Protein AF-A0A433X6A4-F1 (afdb_monomer_lite)

Structure (mmCIF, N/CA/C/O backbone):
data_AF-A0A433X6A4-F1
#
_entry.id   AF-A0A433X6A4-F1
#
loop_
_atom_site.group_PDB
_atom_site.id
_atom_site.type_symbol
_atom_site.label_atom_id
_atom_site.label_alt_id
_atom_site.label_comp_id
_atom_site.label_asym_id
_atom_site.label_entity_id
_atom_site.label_seq_id
_atom_site.pdbx_PDB_ins_code
_atom_site.Cartn_x
_atom_site.Cartn_y
_atom_site.Cartn_z
_atom_site.occupancy
_atom_site.B_iso_or_equiv
_atom_site.auth_seq_id
_atom_site.auth_comp_id
_atom_site.auth_asym_id
_atom_site.auth_atom_id
_atom_site.pdbx_PDB_model_num
ATOM 1 N N . MET A 1 1 ? -74.220 -28.497 -38.988 1.00 38.62 1 MET A N 1
ATOM 2 C CA . MET A 1 1 ? -73.521 -28.746 -40.272 1.00 38.62 1 MET A CA 1
ATOM 3 C C . MET A 1 1 ? -72.291 -27.854 -40.354 1.00 38.62 1 MET A C 1
ATOM 5 O O . MET A 1 1 ? -72.279 -26.784 -39.769 1.00 38.62 1 MET A O 1
ATOM 9 N N . ARG A 1 2 ? -71.243 -28.385 -40.983 1.00 48.09 2 ARG A N 1
ATOM 10 C CA . ARG A 1 2 ? -69.837 -27.958 -40.969 1.00 48.09 2 ARG A CA 1
ATOM 11 C C . ARG A 1 2 ? -69.624 -26.563 -41.573 1.00 48.09 2 ARG A C 1
ATOM 13 O O . ARG A 1 2 ? -70.217 -26.280 -42.603 1.00 48.09 2 ARG A O 1
ATOM 20 N N . ALA A 1 3 ? -68.686 -25.788 -41.026 1.00 44.28 3 ALA A N 1
ATOM 21 C CA . ALA A 1 3 ? -67.434 -25.444 -41.716 1.00 44.28 3 ALA A CA 1
ATOM 22 C C . ALA A 1 3 ? -66.642 -24.389 -40.928 1.00 44.28 3 ALA A C 1
ATOM 24 O O . ALA A 1 3 ? -67.134 -23.312 -40.608 1.00 44.28 3 ALA A O 1
ATOM 25 N N . ALA A 1 4 ? -65.388 -24.733 -40.644 1.00 56.47 4 ALA A N 1
ATOM 26 C CA . ALA A 1 4 ? -64.372 -23.873 -40.068 1.00 56.47 4 ALA A CA 1
ATOM 27 C C . ALA A 1 4 ? -64.152 -22.600 -40.898 1.00 56.47 4 ALA A C 1
ATOM 29 O O . ALA A 1 4 ? -64.095 -22.661 -42.129 1.00 56.47 4 ALA A O 1
ATOM 30 N N . LYS A 1 5 ? -63.905 -21.467 -40.229 1.00 48.81 5 LYS A N 1
ATOM 31 C CA . LYS A 1 5 ? -63.265 -20.316 -40.866 1.00 48.81 5 LYS A CA 1
ATOM 32 C C . LYS A 1 5 ? -61.977 -19.966 -40.124 1.00 48.81 5 LYS A C 1
ATOM 34 O O . LYS A 1 5 ? -61.965 -19.546 -38.974 1.00 48.81 5 LYS A O 1
ATOM 39 N N . ARG A 1 6 ? -60.906 -20.300 -40.836 1.00 53.16 6 ARG A N 1
ATOM 40 C CA . ARG A 1 6 ? -59.472 -20.193 -40.570 1.00 53.16 6 ARG A CA 1
ATOM 41 C C . ARG A 1 6 ? -59.075 -18.879 -39.885 1.00 53.16 6 ARG A C 1
ATOM 43 O O . ARG A 1 6 ? -59.286 -17.806 -40.439 1.00 53.16 6 ARG A O 1
ATOM 50 N N . TRP A 1 7 ? -58.443 -19.003 -38.722 1.00 54.59 7 TRP A N 1
ATOM 51 C CA . TRP A 1 7 ? -57.709 -17.939 -38.044 1.00 54.59 7 TRP A CA 1
ATOM 52 C C . TRP A 1 7 ? -56.327 -17.796 -38.680 1.00 54.59 7 TRP A C 1
ATOM 54 O O . TRP A 1 7 ? -55.434 -18.552 -38.324 1.00 54.59 7 TRP A O 1
ATOM 64 N N . VAL A 1 8 ? -56.150 -16.869 -39.621 1.00 55.28 8 VAL A N 1
ATOM 65 C CA . VAL A 1 8 ? -54.828 -16.343 -40.001 1.00 55.28 8 VAL A CA 1
ATOM 66 C C . VAL A 1 8 ? -55.040 -14.940 -40.568 1.00 55.28 8 VAL A C 1
ATOM 68 O O . VAL A 1 8 ? -55.451 -14.800 -41.716 1.00 55.28 8 VAL A O 1
ATOM 71 N N . ILE A 1 9 ? -54.761 -13.899 -39.784 1.00 56.94 9 ILE A N 1
ATOM 72 C CA . ILE A 1 9 ? -54.304 -12.627 -40.351 1.00 56.94 9 ILE A CA 1
ATOM 73 C C . ILE A 1 9 ? -53.018 -12.279 -39.614 1.00 56.94 9 ILE A C 1
ATOM 75 O O . ILE A 1 9 ? -52.985 -12.049 -38.409 1.00 56.94 9 ILE A O 1
ATOM 79 N N . THR A 1 10 ? -51.957 -12.391 -40.389 1.00 55.09 10 THR A N 1
ATOM 80 C CA . THR A 1 10 ? -50.544 -12.328 -40.067 1.00 55.09 10 THR A CA 1
ATOM 81 C C . THR A 1 10 ? -50.168 -11.024 -39.354 1.00 55.09 10 THR A C 1
ATOM 83 O O . THR A 1 10 ? -50.329 -9.939 -39.908 1.00 55.09 10 THR A O 1
ATOM 86 N N . LEU A 1 11 ? -49.629 -11.152 -38.134 1.00 57.44 11 LEU A N 1
ATOM 87 C CA . LEU A 1 11 ? -48.702 -10.195 -37.514 1.00 57.44 11 LEU A CA 1
ATOM 88 C C . LEU A 1 11 ? -47.579 -9.896 -38.513 1.00 57.44 11 LEU A C 1
ATOM 90 O O . LEU A 1 11 ? -46.950 -10.858 -38.917 1.00 57.44 11 LEU A O 1
ATOM 94 N N . PHE A 1 12 ? -47.294 -8.639 -38.866 1.00 55.88 12 PHE A N 1
ATOM 95 C CA . PHE A 1 12 ? -45.941 -8.153 -39.218 1.00 55.88 12 PHE A CA 1
ATOM 96 C C . PHE A 1 12 ? -45.990 -6.649 -39.553 1.00 55.88 12 PHE A C 1
ATOM 98 O O . PHE A 1 12 ? -45.731 -6.219 -40.673 1.00 55.88 12 PHE A O 1
ATOM 105 N N . THR A 1 13 ? -46.332 -5.807 -38.577 1.00 55.12 13 THR A N 1
ATOM 106 C CA . THR A 1 13 ? -45.932 -4.392 -38.630 1.00 55.12 13 THR A CA 1
ATOM 107 C C . THR A 1 13 ? -44.535 -4.295 -38.037 1.00 55.12 13 THR A C 1
ATOM 109 O O . THR A 1 13 ? -44.344 -4.502 -36.839 1.00 55.12 13 THR A O 1
ATOM 112 N N . ALA A 1 14 ? -43.564 -4.067 -38.917 1.00 53.16 14 ALA A N 1
ATOM 113 C CA . ALA A 1 14 ? -42.143 -3.982 -38.630 1.00 53.16 14 ALA A CA 1
ATOM 114 C C . ALA A 1 14 ? -41.839 -2.944 -37.537 1.00 53.16 14 ALA A C 1
ATOM 116 O O . ALA A 1 14 ? -41.770 -1.746 -37.799 1.00 53.16 14 ALA A O 1
ATOM 117 N N . LEU A 1 15 ? -41.599 -3.419 -36.315 1.00 55.47 15 LEU A N 1
ATOM 118 C CA . LEU A 1 15 ? -40.878 -2.664 -35.299 1.00 55.47 15 LEU A CA 1
ATOM 119 C C . LEU A 1 15 ? -39.381 -2.906 -35.518 1.00 55.47 15 LEU A C 1
ATOM 121 O O . LEU A 1 15 ? -38.737 -3.654 -34.792 1.00 55.47 15 LEU A O 1
ATOM 125 N N . ALA A 1 16 ? -38.842 -2.309 -36.576 1.00 57.88 16 ALA A N 1
ATOM 126 C CA . ALA A 1 16 ? -37.406 -2.212 -36.796 1.00 57.88 16 ALA A CA 1
ATOM 127 C C . ALA A 1 16 ? -36.932 -0.834 -36.318 1.00 57.88 16 ALA A C 1
ATOM 129 O O . ALA A 1 16 ? -36.454 -0.021 -37.101 1.00 57.88 16 ALA A O 1
ATOM 130 N N . ILE A 1 17 ? -37.106 -0.547 -35.025 1.00 61.28 17 ILE A N 1
ATOM 131 C CA . ILE A 1 17 ? -36.313 0.500 -34.380 1.00 61.28 17 ILE A CA 1
ATOM 132 C C . ILE A 1 17 ? -35.079 -0.207 -33.846 1.00 61.28 17 ILE A C 1
ATOM 134 O O . ILE A 1 17 ? -35.073 -0.784 -32.764 1.00 61.28 17 ILE A O 1
ATOM 138 N N . SER A 1 18 ? -34.099 -0.250 -34.743 1.00 55.94 18 SER A N 1
ATOM 139 C CA . SER A 1 18 ? -32.667 -0.226 -34.502 1.00 55.94 18 SER A CA 1
ATOM 140 C C . SER A 1 18 ? -32.243 -0.636 -33.096 1.00 55.94 18 SER A C 1
ATOM 142 O O . SER A 1 18 ? -32.245 0.170 -32.166 1.00 55.94 18 SER A O 1
ATOM 144 N N . MET A 1 19 ? -31.772 -1.879 -32.992 1.00 60.34 19 MET A N 1
ATOM 145 C CA . MET A 1 19 ? -30.722 -2.239 -32.049 1.00 60.34 19 MET A CA 1
ATOM 146 C C . MET A 1 19 ? -29.518 -1.323 -32.311 1.00 60.34 19 MET A C 1
ATOM 148 O O . MET A 1 19 ? -28.618 -1.654 -33.078 1.00 60.34 19 MET A O 1
ATOM 152 N N . LEU A 1 20 ? -29.528 -0.133 -31.714 1.00 59.59 20 LEU A N 1
ATOM 153 C CA . LEU A 1 20 ? -28.309 0.608 -31.447 1.00 59.59 20 LEU A CA 1
ATOM 154 C C . LEU A 1 20 ? -27.556 -0.245 -30.433 1.00 59.59 20 LEU A C 1
ATOM 156 O O . LEU A 1 20 ? -27.904 -0.272 -29.253 1.00 59.59 20 LEU A O 1
ATOM 160 N N . GLY A 1 21 ? -26.591 -1.019 -30.927 1.00 59.69 21 GLY A N 1
ATOM 161 C CA . GLY A 1 21 ? -25.620 -1.679 -30.076 1.00 59.69 21 GLY A CA 1
ATOM 162 C C . GLY A 1 21 ? -24.978 -0.611 -29.206 1.00 59.69 21 GLY A C 1
ATOM 163 O O . GLY A 1 21 ? -24.283 0.269 -29.705 1.00 59.69 21 GLY A O 1
ATOM 164 N N . THR A 1 22 ? -25.258 -0.646 -27.909 1.00 58.72 22 THR A N 1
ATOM 165 C CA . THR A 1 22 ? -24.439 0.063 -26.938 1.00 58.72 22 THR A CA 1
ATOM 166 C C . THR A 1 22 ? -23.089 -0.633 -26.947 1.00 58.72 22 THR A C 1
ATOM 168 O O . THR A 1 22 ? -22.937 -1.692 -26.337 1.00 58.72 22 THR A O 1
ATOM 171 N N . GLU A 1 23 ? -22.129 -0.083 -27.685 1.00 59.00 23 GLU A N 1
ATOM 172 C CA . GLU A 1 23 ? -20.728 -0.437 -27.505 1.00 59.00 23 GLU A CA 1
ATOM 173 C C . GLU A 1 23 ? -20.403 -0.153 -26.038 1.00 59.00 23 GLU A C 1
ATOM 175 O O . GLU A 1 23 ? -20.466 0.991 -25.580 1.00 59.00 23 GLU A O 1
ATOM 180 N N . SER A 1 24 ? -20.152 -1.204 -25.255 1.00 61.44 24 SER A N 1
ATOM 181 C CA . SER A 1 24 ? -19.667 -1.022 -23.897 1.00 61.44 24 SER A CA 1
ATOM 182 C C . SER A 1 24 ? -18.290 -0.377 -24.013 1.00 61.44 24 SER A C 1
ATOM 184 O O . SER A 1 24 ? -17.314 -1.056 -24.334 1.00 61.44 24 SER A O 1
ATOM 186 N N . LEU A 1 25 ? -18.211 0.933 -23.784 1.00 59.50 25 LEU A N 1
ATOM 187 C CA . LEU A 1 25 ? -16.954 1.626 -23.542 1.00 59.50 25 LEU A CA 1
ATOM 188 C C . LEU A 1 25 ? -16.380 1.055 -22.244 1.00 59.50 25 LEU A C 1
ATOM 190 O O . LEU A 1 25 ? -16.625 1.576 -21.157 1.00 59.50 25 LEU A O 1
ATOM 194 N N . ALA A 1 26 ? -15.670 -0.067 -22.345 1.00 62.97 26 ALA A N 1
ATOM 195 C CA . ALA A 1 26 ? -14.833 -0.566 -21.273 1.00 62.97 26 ALA A CA 1
ATOM 196 C C . ALA A 1 26 ? -13.725 0.474 -21.083 1.00 62.97 26 ALA A C 1
ATOM 198 O O . ALA A 1 26 ? -12.703 0.443 -21.766 1.00 62.97 26 ALA A O 1
ATOM 199 N N . MET A 1 27 ? -13.972 1.464 -20.222 1.00 71.25 27 MET A N 1
ATOM 200 C CA . MET A 1 27 ? -12.931 2.377 -19.769 1.00 71.25 27 MET A CA 1
ATOM 201 C C . MET A 1 27 ? -11.845 1.505 -19.150 1.00 71.25 27 MET A C 1
ATOM 203 O O . MET A 1 27 ? -12.099 0.823 -18.158 1.00 71.25 27 MET A O 1
ATOM 207 N N . ALA A 1 28 ? -10.671 1.471 -19.781 1.00 74.94 28 ALA A N 1
ATOM 208 C CA . ALA A 1 28 ? -9.530 0.751 -19.243 1.00 74.94 28 ALA A CA 1
ATOM 209 C C . ALA A 1 28 ? -9.293 1.222 -17.801 1.00 74.94 28 ALA A C 1
ATOM 211 O O . ALA A 1 28 ? -9.266 2.430 -17.543 1.00 74.94 28 ALA A O 1
ATOM 212 N N . GLU A 1 29 ? -9.173 0.279 -16.860 1.00 80.00 29 GLU A N 1
ATOM 213 C CA . GLU A 1 29 ? -8.838 0.634 -15.483 1.00 80.00 29 GLU A CA 1
ATOM 214 C C . GLU A 1 29 ? -7.499 1.386 -15.472 1.00 80.00 29 GLU A C 1
ATOM 216 O O . GLU A 1 29 ? -6.586 1.044 -16.232 1.00 80.00 29 GLU A O 1
ATOM 221 N N . PRO A 1 30 ? -7.350 2.418 -14.627 1.00 85.69 30 PRO A N 1
ATOM 222 C CA . PRO A 1 30 ? -6.085 3.120 -14.540 1.00 85.69 30 PRO A CA 1
ATOM 223 C C . PRO A 1 30 ? -4.998 2.175 -14.012 1.00 85.69 30 PRO A C 1
ATOM 225 O O . PRO A 1 30 ? -5.250 1.351 -13.136 1.00 85.69 30 PRO A O 1
ATOM 228 N N . SER A 1 31 ? -3.764 2.332 -14.493 1.00 84.69 31 SER A N 1
ATOM 229 C CA . SER A 1 31 ? -2.648 1.421 -14.184 1.00 84.69 31 SER A CA 1
ATOM 230 C C . SER A 1 31 ? -2.266 1.347 -12.698 1.00 84.69 31 SER A C 1
ATOM 232 O O . SER A 1 31 ? -1.590 0.411 -12.284 1.00 84.69 31 SER A O 1
ATOM 234 N N . TYR A 1 32 ? -2.701 2.304 -11.873 1.00 88.38 32 TYR A N 1
ATOM 235 C CA . TYR A 1 32 ? -2.518 2.255 -10.419 1.00 88.38 32 TYR A CA 1
ATOM 236 C C . TYR A 1 32 ? -3.545 1.357 -9.705 1.00 88.38 32 TYR A C 1
ATOM 238 O O . TYR A 1 32 ? -3.339 1.011 -8.540 1.00 88.38 32 TYR A O 1
ATOM 246 N N . ALA A 1 33 ? -4.675 1.020 -10.344 1.00 90.12 33 ALA A N 1
ATOM 247 C CA . ALA A 1 33 ? -5.816 0.371 -9.689 1.00 90.12 33 ALA A CA 1
ATOM 248 C C . ALA A 1 33 ? -5.459 -1.009 -9.124 1.00 90.12 33 ALA A C 1
ATOM 250 O O . ALA A 1 33 ? -5.903 -1.367 -8.031 1.00 90.12 33 ALA A O 1
ATOM 251 N N . GLU A 1 34 ? -4.611 -1.756 -9.830 1.00 94.25 34 GLU A N 1
ATOM 252 C CA . GLU A 1 34 ? -4.087 -3.038 -9.363 1.00 94.25 34 GLU A CA 1
ATOM 253 C C . GLU A 1 34 ? -3.327 -2.892 -8.039 1.00 94.25 34 GLU A C 1
ATOM 255 O O . GLU A 1 34 ? -3.637 -3.569 -7.057 1.00 94.25 34 GLU A O 1
ATOM 260 N N . TRP A 1 35 ? -2.416 -1.924 -7.969 1.00 97.62 35 TRP A N 1
ATOM 261 C CA . TRP A 1 35 ? -1.620 -1.647 -6.774 1.00 97.62 35 TRP A CA 1
ATOM 262 C C . TRP A 1 35 ? -2.460 -1.095 -5.623 1.00 97.62 35 TRP A C 1
ATOM 264 O O . TRP A 1 35 ? -2.175 -1.378 -4.460 1.00 97.62 35 TRP A O 1
ATOM 274 N N . GLY A 1 36 ? -3.547 -0.383 -5.932 1.00 97.00 36 GLY A N 1
ATOM 275 C CA . GLY A 1 36 ? -4.535 0.035 -4.938 1.00 97.00 36 GLY A CA 1
ATOM 276 C C . GLY A 1 36 ? -5.221 -1.159 -4.271 1.00 97.00 36 GLY A C 1
ATOM 277 O O . GLY A 1 36 ? -5.359 -1.186 -3.046 1.00 97.00 36 GLY A O 1
ATOM 278 N N . ARG A 1 37 ? -5.587 -2.189 -5.048 1.00 97.25 37 ARG A N 1
ATOM 279 C CA . ARG A 1 37 ? -6.140 -3.444 -4.506 1.00 97.25 37 ARG A CA 1
ATOM 280 C C . ARG A 1 37 ? -5.127 -4.161 -3.614 1.00 97.25 37 ARG A C 1
ATOM 282 O O . ARG A 1 37 ? -5.493 -4.581 -2.516 1.00 97.25 37 ARG A O 1
ATOM 289 N N . VAL A 1 38 ? -3.865 -4.248 -4.043 1.00 97.88 38 VAL A N 1
ATOM 290 C CA . VAL A 1 38 ? -2.771 -4.821 -3.236 1.00 97.88 38 V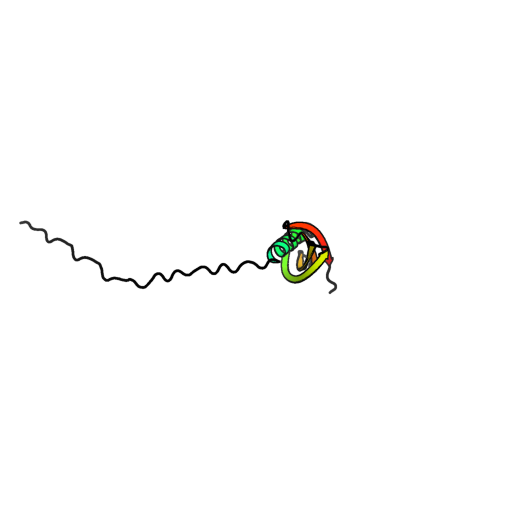AL A CA 1
ATOM 291 C C . VAL A 1 38 ? -2.618 -4.066 -1.914 1.00 97.88 38 VAL A C 1
ATOM 293 O O . VAL A 1 38 ? -2.633 -4.688 -0.853 1.00 97.88 38 VAL A O 1
ATOM 296 N N . ALA A 1 39 ? -2.560 -2.732 -1.955 1.00 98.31 39 ALA A N 1
ATOM 297 C CA . ALA A 1 39 ? -2.420 -1.898 -0.7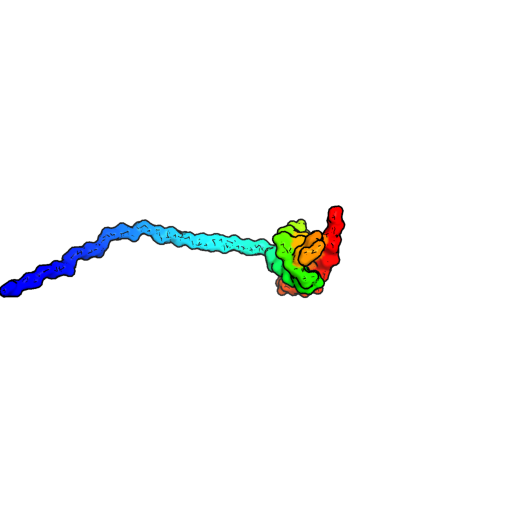64 1.00 98.31 39 ALA A CA 1
ATOM 298 C C . ALA A 1 39 ? -3.554 -2.126 0.248 1.00 98.31 39 ALA A C 1
ATOM 300 O O . ALA A 1 39 ? -3.290 -2.276 1.441 1.00 98.31 39 ALA A O 1
ATOM 301 N N . VAL A 1 40 ? -4.808 -2.189 -0.215 1.00 98.19 40 VAL A N 1
ATOM 302 C CA . VAL A 1 40 ? -5.972 -2.446 0.648 1.00 98.19 40 VAL A CA 1
ATOM 303 C C . VAL A 1 40 ? -5.903 -3.839 1.266 1.00 98.19 40 VAL A C 1
ATOM 305 O O . VAL A 1 40 ? -6.045 -3.967 2.481 1.00 98.19 40 VAL A O 1
ATOM 308 N N . LEU A 1 41 ? -5.681 -4.882 0.460 1.00 98.31 41 LEU A N 1
ATOM 309 C CA . LEU A 1 41 ? -5.661 -6.266 0.944 1.00 98.31 41 LEU A CA 1
ATOM 310 C C . LEU A 1 41 ? -4.549 -6.493 1.970 1.00 98.31 41 LEU A C 1
ATOM 312 O O . LEU A 1 41 ? -4.787 -7.096 3.016 1.00 98.31 41 LEU A O 1
ATOM 316 N N . GLU A 1 42 ? -3.354 -5.981 1.701 1.00 98.25 42 GLU A N 1
ATOM 317 C CA . GLU A 1 42 ? -2.203 -6.151 2.584 1.00 98.25 42 GLU A CA 1
ATOM 318 C C . GLU A 1 42 ? -2.326 -5.298 3.854 1.00 98.25 42 GLU A C 1
ATOM 320 O O . GLU A 1 42 ? -1.993 -5.766 4.945 1.00 98.25 42 GLU A O 1
ATOM 325 N N . ALA A 1 43 ? -2.931 -4.107 3.775 1.00 98.06 43 ALA A N 1
ATOM 326 C CA . ALA A 1 43 ? -3.271 -3.330 4.965 1.00 98.06 43 ALA A CA 1
ATOM 327 C C . ALA A 1 43 ? -4.328 -4.026 5.836 1.00 98.06 43 ALA A C 1
ATOM 329 O O . ALA A 1 43 ? -4.139 -4.097 7.053 1.00 98.06 43 ALA A O 1
ATOM 330 N N . LYS A 1 44 ? -5.393 -4.594 5.246 1.00 98.06 44 LYS A N 1
ATOM 331 C CA . L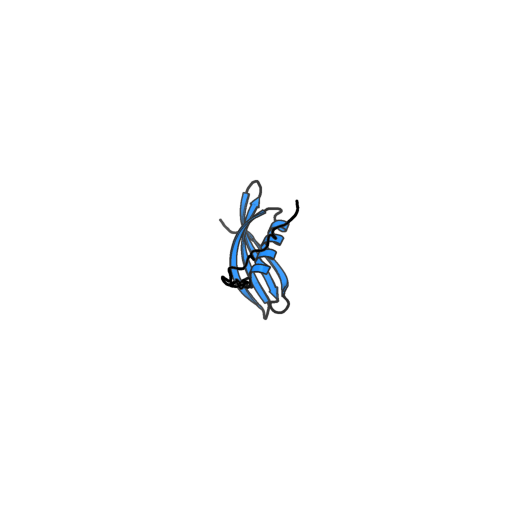YS A 1 44 ? -6.392 -5.371 6.003 1.00 98.06 44 LYS A CA 1
ATOM 332 C C . LYS A 1 44 ? -5.734 -6.509 6.779 1.00 98.06 44 LYS A C 1
ATOM 334 O O . LYS A 1 44 ? -5.982 -6.651 7.972 1.00 98.06 44 LYS A O 1
ATOM 339 N N . LYS A 1 45 ? -4.841 -7.264 6.126 1.00 98.06 45 LYS A N 1
ATOM 340 C CA . LYS A 1 45 ? -4.075 -8.353 6.756 1.00 98.06 45 LYS A CA 1
ATOM 341 C C . LYS A 1 45 ? -3.150 -7.845 7.862 1.00 98.06 45 LYS A C 1
ATOM 343 O O . LYS A 1 45 ? -3.157 -8.390 8.959 1.00 98.06 45 LYS A O 1
ATOM 348 N N . LYS A 1 46 ? -2.359 -6.801 7.595 1.00 97.75 46 LYS A N 1
ATOM 349 C CA . LYS A 1 46 ? -1.369 -6.268 8.546 1.00 97.75 46 LYS A CA 1
ATOM 350 C C . LYS A 1 46 ? -2.016 -5.735 9.819 1.00 97.75 46 LYS A C 1
ATOM 352 O O . LYS A 1 46 ? -1.466 -5.909 10.905 1.00 97.75 46 LYS A O 1
ATOM 357 N N . TYR A 1 47 ? -3.131 -5.026 9.677 1.00 96.75 47 TYR A N 1
ATOM 358 C CA . TYR A 1 47 ? -3.781 -4.360 10.799 1.00 96.75 47 TYR A CA 1
ATOM 359 C C . TYR A 1 47 ? -4.904 -5.180 11.426 1.00 96.75 47 TYR A C 1
ATOM 361 O O . TYR A 1 47 ? -5.340 -4.787 12.507 1.00 96.75 47 TYR A O 1
ATOM 369 N N . ASP A 1 48 ? -5.330 -6.281 10.804 1.00 97.25 48 ASP A N 1
ATOM 370 C CA . ASP A 1 48 ? -6.517 -7.051 11.196 1.00 97.25 48 ASP A CA 1
ATOM 371 C C . ASP A 1 48 ? -7.729 -6.123 11.378 1.00 97.25 48 ASP A C 1
ATOM 373 O O . ASP A 1 48 ? -8.274 -5.931 12.467 1.00 97.25 48 ASP A O 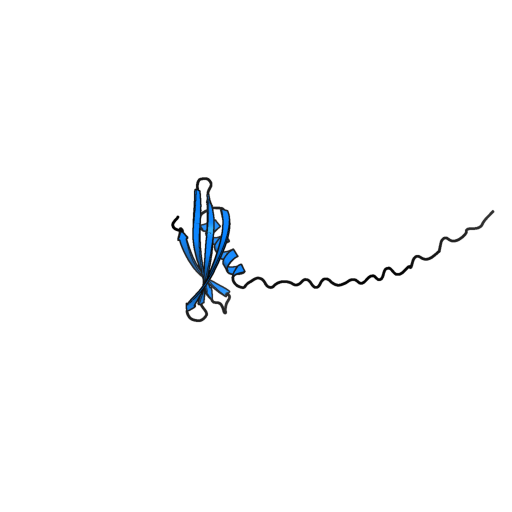1
ATOM 377 N N . ALA A 1 49 ? -8.024 -5.379 10.313 1.00 97.19 49 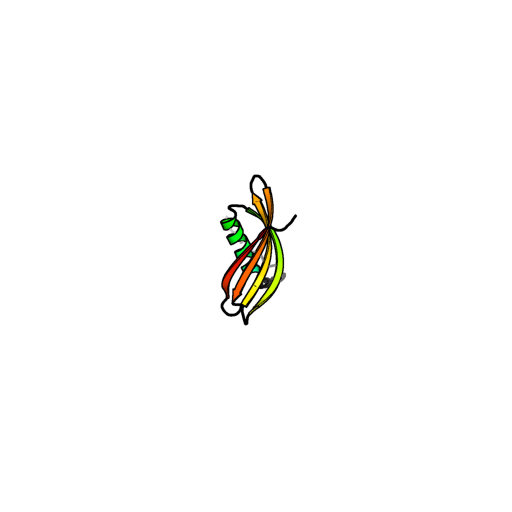ALA A N 1
ATOM 378 C CA . ALA A 1 49 ? -8.952 -4.257 10.328 1.00 97.19 49 ALA A CA 1
ATOM 379 C C . ALA A 1 49 ? -9.560 -4.031 8.943 1.00 97.19 49 ALA A C 1
ATOM 381 O O . ALA A 1 49 ? -8.967 -4.397 7.927 1.00 97.19 49 ALA A O 1
ATOM 382 N N . ASP A 1 50 ? -10.714 -3.372 8.896 1.00 97.75 50 ASP A N 1
ATOM 383 C CA . ASP A 1 50 ? -11.292 -2.928 7.632 1.00 97.75 50 ASP A CA 1
ATOM 384 C C . ASP A 1 50 ? -10.668 -1.616 7.152 1.00 97.75 50 ASP A C 1
ATOM 386 O O . ASP A 1 50 ? -10.131 -0.829 7.933 1.00 97.75 50 ASP A O 1
ATOM 390 N N . ILE A 1 51 ? -10.766 -1.384 5.841 1.00 98.06 51 ILE A N 1
ATOM 391 C CA . ILE A 1 51 ? -10.402 -0.117 5.205 1.00 98.06 51 ILE A CA 1
ATOM 392 C C . ILE A 1 51 ? -11.701 0.570 4.793 1.00 98.06 51 ILE A C 1
ATOM 394 O O . ILE A 1 51 ? -12.475 -0.012 4.032 1.00 98.06 51 ILE A O 1
ATOM 398 N N . THR A 1 52 ? -11.958 1.763 5.322 1.00 97.12 52 THR A N 1
ATOM 399 C CA . THR A 1 52 ? -13.200 2.518 5.074 1.00 97.12 52 THR A CA 1
ATOM 400 C C . THR A 1 52 ? -13.088 3.495 3.923 1.00 97.12 52 THR A C 1
ATOM 402 O O . THR A 1 52 ? -14.087 3.771 3.266 1.00 97.12 52 THR A O 1
ATOM 405 N N . ASP A 1 53 ? -11.886 4.006 3.679 1.00 96.44 53 ASP A N 1
ATOM 406 C CA . ASP A 1 53 ? -11.618 4.950 2.606 1.00 96.44 53 ASP A CA 1
ATOM 407 C C . ASP A 1 53 ? -10.191 4.765 2.081 1.00 96.44 53 ASP A C 1
ATOM 409 O O . ASP A 1 53 ? -9.299 4.266 2.784 1.00 96.44 53 ASP A O 1
ATOM 413 N N . TYR A 1 54 ? -9.979 5.156 0.831 1.00 94.69 54 TYR A N 1
ATOM 414 C CA . TYR A 1 54 ? -8.686 5.098 0.174 1.00 94.69 54 TYR A CA 1
ATOM 415 C C . TYR A 1 54 ? -8.502 6.281 -0.774 1.00 94.69 54 TYR A C 1
ATOM 417 O O . TYR A 1 54 ? -9.397 6.684 -1.513 1.00 94.69 54 TYR A O 1
ATOM 425 N N . LYS A 1 55 ? -7.282 6.810 -0.803 1.00 96.88 55 LYS A N 1
ATOM 426 C CA . LYS A 1 55 ? -6.878 7.873 -1.716 1.00 96.88 55 LYS A CA 1
ATOM 427 C C . LYS A 1 55 ? -5.567 7.511 -2.385 1.00 96.88 55 LYS A C 1
ATOM 429 O O . LYS A 1 55 ? -4.576 7.246 -1.707 1.00 96.88 55 LYS A O 1
ATOM 434 N N . HIS A 1 56 ? -5.541 7.557 -3.712 1.00 97.62 56 HIS A N 1
ATOM 435 C CA . HIS A 1 56 ? -4.291 7.504 -4.465 1.00 97.62 56 HIS A CA 1
ATOM 436 C C . HIS A 1 56 ? -3.518 8.814 -4.276 1.00 97.62 56 HIS A C 1
ATOM 438 O O . HIS A 1 56 ? -4.072 9.901 -4.448 1.00 97.62 56 HIS A O 1
ATOM 444 N N . ILE A 1 57 ? -2.261 8.709 -3.849 1.00 97.75 57 ILE A N 1
ATOM 445 C CA . ILE A 1 57 ? -1.375 9.858 -3.629 1.00 97.75 57 ILE A CA 1
ATOM 446 C C . ILE A 1 57 ? -0.552 10.133 -4.883 1.00 97.75 57 ILE A C 1
ATOM 448 O O . ILE A 1 57 ? -0.398 11.291 -5.265 1.00 97.75 57 ILE A O 1
ATOM 452 N N . GLY A 1 58 ? -0.057 9.080 -5.530 1.00 97.25 58 GLY A N 1
ATOM 453 C CA . GLY A 1 58 ? 0.658 9.183 -6.793 1.00 97.25 58 GLY A CA 1
ATOM 454 C C . GLY A 1 58 ? 1.728 8.115 -6.968 1.00 97.25 58 GLY A C 1
ATOM 455 O O . GLY A 1 58 ? 1.997 7.319 -6.064 1.00 97.25 58 GLY A O 1
ATOM 456 N N . ARG A 1 59 ? 2.362 8.172 -8.140 1.00 97.75 59 ARG A N 1
ATOM 457 C CA . ARG A 1 59 ? 3.465 7.310 -8.562 1.00 97.75 59 ARG A CA 1
ATOM 458 C C . ARG A 1 59 ? 4.791 8.059 -8.479 1.00 97.75 59 ARG A C 1
ATOM 460 O O . ARG A 1 59 ? 4.858 9.231 -8.849 1.00 97.75 59 ARG A O 1
ATOM 467 N N . LYS A 1 60 ? 5.866 7.375 -8.087 1.00 96.56 60 LYS A N 1
ATOM 468 C CA . LYS A 1 60 ? 7.244 7.868 -8.251 1.00 96.56 60 LYS A CA 1
ATOM 469 C C . LYS A 1 60 ? 8.187 6.764 -8.747 1.00 96.56 60 LYS A C 1
ATOM 471 O O . LYS A 1 60 ? 8.008 5.612 -8.351 1.00 96.56 60 LYS A O 1
ATOM 476 N N . PRO A 1 61 ? 9.195 7.085 -9.573 1.00 97.19 61 PRO A N 1
ATOM 477 C CA . PRO A 1 61 ? 10.244 6.133 -9.919 1.00 97.19 61 PRO A CA 1
ATOM 478 C C . PRO A 1 61 ? 11.152 5.883 -8.707 1.00 97.19 61 PRO A C 1
ATOM 480 O O . PRO A 1 61 ? 11.478 6.810 -7.960 1.00 97.19 61 PRO A O 1
ATOM 483 N N . VAL A 1 62 ? 11.565 4.633 -8.511 1.00 96.88 62 VAL A N 1
ATOM 484 C CA . VAL A 1 62 ? 12.553 4.235 -7.493 1.00 96.88 62 VAL A CA 1
ATOM 485 C C . VAL A 1 62 ? 13.885 3.894 -8.159 1.00 96.88 62 VAL A C 1
ATOM 487 O O . VAL A 1 62 ? 14.929 4.339 -7.681 1.00 96.88 62 VAL A O 1
ATOM 490 N N . LYS A 1 63 ? 13.845 3.131 -9.259 1.00 94.88 63 LYS A N 1
ATOM 491 C CA . LYS A 1 63 ? 14.966 2.764 -10.148 1.00 94.88 63 LYS A CA 1
ATOM 492 C C . LYS A 1 63 ? 14.418 2.482 -11.555 1.00 94.88 63 LYS A C 1
ATOM 494 O O . LYS A 1 63 ? 13.208 2.552 -11.753 1.00 94.88 63 LYS A O 1
ATOM 499 N N . ASP A 1 64 ? 15.290 2.137 -12.501 1.00 93.81 64 ASP A N 1
ATOM 500 C CA . ASP A 1 64 ? 14.883 1.673 -13.834 1.00 93.81 64 ASP A CA 1
ATOM 501 C C . ASP A 1 64 ? 13.823 0.574 -13.740 1.00 93.81 64 ASP A C 1
ATOM 503 O O . ASP A 1 64 ? 14.016 -0.416 -13.031 1.00 93.81 64 ASP A O 1
ATOM 507 N N . HIS A 1 65 ? 12.700 0.799 -14.428 1.00 95.50 65 HIS A N 1
ATOM 508 C CA . HIS A 1 65 ? 11.526 -0.076 -14.477 1.00 95.50 65 HIS A CA 1
ATOM 509 C C . HIS A 1 65 ? 10.898 -0.410 -13.112 1.00 95.50 65 HIS A C 1
ATOM 511 O O . HIS A 1 65 ? 9.996 -1.239 -13.039 1.00 95.50 65 HIS A O 1
ATOM 517 N N . ILE A 1 66 ? 11.319 0.243 -12.021 1.00 97.81 66 ILE A N 1
ATOM 518 C CA . ILE A 1 66 ? 10.774 0.045 -10.675 1.00 97.81 66 ILE A CA 1
ATOM 519 C C . ILE A 1 66 ? 10.099 1.325 -10.207 1.00 97.81 66 ILE A C 1
ATOM 521 O O . ILE A 1 66 ? 10.744 2.361 -10.003 1.00 97.81 66 ILE A O 1
ATOM 525 N N . TYR A 1 67 ? 8.804 1.223 -9.943 1.00 98.12 67 TYR A N 1
ATOM 526 C CA . TYR A 1 67 ? 7.973 2.331 -9.494 1.00 98.12 67 TYR A CA 1
ATOM 527 C C . TYR A 1 67 ? 7.373 2.041 -8.126 1.00 98.12 67 TYR A C 1
ATOM 529 O O . TYR A 1 67 ? 7.201 0.894 -7.726 1.00 98.12 67 TYR A O 1
ATOM 537 N N . GLU A 1 68 ? 7.056 3.108 -7.401 1.00 98.44 68 GLU A N 1
ATOM 538 C CA . GLU A 1 68 ? 6.285 3.056 -6.167 1.00 98.44 68 GLU A CA 1
ATOM 539 C C . GLU A 1 68 ? 4.957 3.785 -6.371 1.00 98.44 68 GLU A C 1
ATOM 541 O O . GLU A 1 68 ? 4.953 4.977 -6.692 1.00 98.44 68 GLU A O 1
ATOM 546 N N . GLU A 1 69 ? 3.847 3.083 -6.153 1.00 98.44 69 GLU A N 1
ATOM 547 C CA . GLU A 1 69 ? 2.521 3.684 -5.998 1.00 98.44 69 GLU A CA 1
ATOM 548 C C . GLU A 1 69 ? 2.229 3.902 -4.518 1.00 98.44 69 GLU A C 1
ATOM 550 O O . GLU A 1 69 ? 2.339 2.981 -3.704 1.00 98.44 69 GLU A O 1
ATOM 555 N N . GLN A 1 70 ? 1.846 5.124 -4.157 1.00 98.44 70 GLN A N 1
ATOM 556 C CA . GLN A 1 70 ? 1.501 5.467 -2.785 1.00 98.44 70 GLN A CA 1
ATOM 557 C C . GLN A 1 70 ? 0.003 5.731 -2.633 1.00 98.44 70 GLN A C 1
ATOM 559 O O . GLN A 1 70 ? -0.617 6.451 -3.419 1.00 98.44 70 GLN A O 1
ATOM 564 N N . PHE A 1 71 ? -0.563 5.196 -1.556 1.00 98.31 71 PHE A N 1
ATOM 565 C CA . PHE A 1 71 ? -1.963 5.335 -1.175 1.00 98.31 71 PHE A CA 1
ATOM 566 C C . PHE A 1 71 ? -2.063 5.816 0.271 1.00 98.31 71 PHE A C 1
ATOM 568 O O . PHE A 1 71 ? -1.250 5.432 1.108 1.00 98.31 71 PHE A O 1
ATOM 575 N N . LYS A 1 72 ? -3.072 6.629 0.586 1.00 98.19 72 LYS A N 1
ATOM 576 C CA . LYS A 1 72 ? -3.510 6.883 1.963 1.00 98.19 72 LYS A CA 1
ATOM 577 C C . LYS A 1 72 ? -4.780 6.083 2.202 1.00 98.19 72 LYS A C 1
ATOM 579 O O . LYS A 1 72 ? -5.773 6.303 1.516 1.00 98.19 72 LYS A O 1
ATOM 584 N N . LEU A 1 73 ? -4.736 5.170 3.160 1.00 98.38 73 LEU A N 1
ATOM 585 C CA . LEU A 1 73 ? -5.861 4.339 3.570 1.00 98.38 73 LEU A CA 1
ATOM 586 C C . LEU A 1 73 ? -6.364 4.793 4.934 1.00 98.38 73 LEU A C 1
ATOM 588 O O . LEU A 1 73 ? -5.568 5.228 5.769 1.00 98.38 73 LEU A O 1
ATOM 592 N N . ILE A 1 74 ? -7.662 4.653 5.168 1.00 98.19 74 ILE A N 1
ATOM 593 C CA . ILE A 1 74 ? -8.264 4.842 6.485 1.00 98.19 74 ILE A CA 1
ATOM 594 C C . ILE A 1 74 ? -8.548 3.467 7.082 1.00 98.19 74 ILE A C 1
ATOM 596 O O . ILE A 1 74 ? -9.401 2.727 6.593 1.00 98.19 74 ILE A O 1
ATOM 600 N N . VAL A 1 75 ? -7.783 3.108 8.111 1.00 98.12 75 VAL A N 1
ATOM 601 C CA . VAL A 1 75 ? -7.885 1.826 8.810 1.00 98.12 75 VAL A CA 1
ATOM 602 C C . VAL A 1 75 ? -8.872 1.971 9.957 1.00 98.12 75 VAL A C 1
ATOM 604 O O . VAL A 1 75 ? -8.659 2.786 10.856 1.00 98.12 75 VAL A O 1
ATOM 607 N N . LYS A 1 76 ? -9.912 1.138 9.967 1.00 97.62 76 LYS A N 1
ATOM 608 C CA . LYS A 1 76 ? -10.948 1.132 10.999 1.00 97.62 76 LYS A CA 1
ATOM 609 C C . LYS A 1 76 ? -10.859 -0.114 11.869 1.00 97.62 76 LYS A C 1
ATOM 611 O O . LYS A 1 76 ? -11.133 -1.230 11.430 1.00 97.62 76 LYS A O 1
ATOM 616 N N . LYS A 1 77 ? -10.524 0.102 13.138 1.00 95.50 77 LYS A N 1
ATOM 617 C CA . LYS A 1 77 ? -10.636 -0.876 14.226 1.00 95.50 77 LYS A CA 1
ATOM 618 C C . LYS A 1 77 ? -11.856 -0.551 15.093 1.00 95.50 77 LYS A C 1
ATOM 620 O O . LYS A 1 77 ? -12.327 0.584 15.063 1.00 95.50 77 LYS A O 1
ATOM 625 N N . PRO A 1 78 ? -12.339 -1.488 15.929 1.00 94.56 78 PRO A N 1
ATOM 626 C CA . PRO A 1 78 ? -13.487 -1.234 16.803 1.00 94.56 78 PRO A CA 1
ATOM 627 C C . PRO A 1 78 ? -13.338 -0.000 17.708 1.00 94.56 78 PRO A C 1
ATOM 629 O O . PRO A 1 78 ? -14.324 0.665 17.999 1.00 94.56 78 PRO A O 1
ATOM 632 N N . SER A 1 79 ? -12.113 0.308 18.145 1.00 92.75 79 SER A N 1
ATOM 633 C CA . SER A 1 79 ? -11.821 1.382 19.101 1.00 92.75 79 SER A CA 1
ATOM 634 C C . SER A 1 79 ? -11.117 2.602 18.507 1.00 92.75 79 SER A C 1
ATOM 636 O O . SER A 1 79 ? -10.941 3.589 19.219 1.00 92.75 79 SER A O 1
ATOM 638 N N . LYS A 1 80 ? -10.668 2.545 17.247 1.00 94.00 80 LYS A N 1
ATOM 639 C CA . LYS A 1 80 ? -9.924 3.644 16.620 1.00 94.00 80 LYS A CA 1
ATOM 640 C C . LYS A 1 80 ? -9.996 3.615 15.102 1.00 94.00 80 LYS A C 1
ATOM 642 O O . LYS A 1 80 ? -10.013 2.546 14.493 1.00 94.00 80 LYS A O 1
ATOM 647 N N . GLU A 1 81 ? -9.922 4.798 14.514 1.00 96.38 81 GLU A N 1
ATOM 648 C CA . GLU A 1 81 ? -9.735 5.002 13.085 1.00 96.38 81 GLU A CA 1
ATOM 649 C C . GLU A 1 81 ? -8.473 5.841 12.879 1.00 96.38 81 GLU A C 1
ATOM 651 O O . GLU A 1 81 ? -8.234 6.784 13.630 1.00 96.38 81 GLU A O 1
ATOM 656 N N . PHE A 1 82 ? -7.621 5.456 11.933 1.00 97.25 82 PHE A N 1
ATOM 657 C CA . PHE A 1 82 ? -6.368 6.166 11.683 1.00 97.25 82 PHE A CA 1
ATOM 658 C C . PHE A 1 82 ? -5.932 6.038 10.226 1.00 97.25 82 PHE A C 1
ATOM 660 O O . PHE A 1 82 ? -6.202 5.043 9.551 1.00 97.25 82 PHE A O 1
ATOM 667 N N . GLY A 1 83 ? -5.246 7.072 9.738 1.00 97.81 83 GLY A N 1
ATOM 668 C CA . GLY A 1 83 ? -4.689 7.086 8.393 1.00 97.81 83 GLY A CA 1
ATOM 669 C C . GLY A 1 83 ? -3.375 6.312 8.315 1.00 97.81 83 GLY A C 1
ATOM 670 O O . GLY A 1 83 ? -2.528 6.423 9.198 1.00 97.81 83 GLY A O 1
ATOM 671 N N . VAL A 1 84 ? -3.159 5.581 7.225 1.00 98.38 84 VAL A N 1
ATOM 672 C CA . VAL A 1 84 ? -1.891 4.905 6.923 1.00 98.38 84 VAL A CA 1
ATOM 673 C C . VAL A 1 84 ? -1.501 5.185 5.481 1.00 98.38 84 VAL A C 1
ATOM 675 O O . VAL A 1 84 ? -2.291 4.974 4.564 1.00 98.38 84 VAL A O 1
ATOM 678 N N . TYR A 1 85 ? -0.268 5.633 5.268 1.00 98.44 85 TYR A N 1
ATOM 679 C CA . TYR A 1 85 ? 0.355 5.633 3.953 1.00 98.44 85 TYR A CA 1
ATOM 680 C C . TYR A 1 85 ? 0.894 4.239 3.642 1.00 98.44 85 TYR A C 1
ATOM 682 O O . TYR A 1 85 ? 1.708 3.704 4.400 1.00 98.44 85 TYR A O 1
ATOM 690 N N . VAL A 1 86 ? 0.451 3.673 2.525 1.00 98.50 86 VAL A N 1
ATOM 691 C CA . VAL A 1 86 ? 0.925 2.399 1.985 1.00 98.50 86 VAL A CA 1
ATOM 692 C C . VAL A 1 86 ? 1.649 2.678 0.678 1.00 98.50 86 VAL A C 1
ATOM 694 O O . VAL A 1 86 ? 1.077 3.262 -0.239 1.00 98.50 86 VAL A O 1
ATOM 697 N N . SER A 1 87 ? 2.913 2.284 0.617 1.00 98.56 87 SER A N 1
ATOM 698 C CA . SER A 1 87 ? 3.790 2.429 -0.542 1.00 98.56 87 SER A CA 1
ATOM 699 C C . SER A 1 87 ? 4.041 1.047 -1.131 1.00 98.56 87 SER A C 1
ATOM 701 O O . SER A 1 87 ? 4.630 0.205 -0.454 1.00 98.56 87 SER A O 1
ATOM 703 N N . VAL A 1 88 ? 3.601 0.821 -2.365 1.00 98.56 88 VAL A N 1
ATOM 704 C CA . VAL A 1 88 ? 3.723 -0.452 -3.083 1.00 98.56 88 VAL A CA 1
ATOM 705 C C . VAL A 1 88 ? 4.762 -0.295 -4.183 1.00 98.56 88 VAL A C 1
ATOM 707 O O . VAL A 1 88 ? 4.553 0.482 -5.112 1.00 98.56 88 VAL A O 1
ATOM 710 N N . GLN A 1 89 ? 5.883 -1.002 -4.066 1.00 98.38 89 GLN A N 1
ATOM 711 C CA . GLN A 1 89 ? 6.932 -1.041 -5.083 1.00 98.38 89 GLN A CA 1
ATOM 712 C C . GLN A 1 89 ? 6.763 -2.259 -5.980 1.00 98.38 89 GLN A C 1
ATOM 714 O O . GLN A 1 89 ? 6.556 -3.369 -5.489 1.00 98.38 89 GLN A O 1
ATOM 719 N N . PHE A 1 90 ? 6.902 -2.049 -7.281 1.00 98.12 90 PHE A N 1
ATOM 720 C CA . PHE A 1 90 ? 6.727 -3.081 -8.292 1.00 98.12 90 PHE A CA 1
ATOM 721 C C . PHE A 1 90 ? 7.619 -2.828 -9.504 1.00 98.12 90 PHE A C 1
ATOM 723 O O . PHE A 1 90 ? 8.080 -1.704 -9.727 1.00 98.12 90 PHE A O 1
ATOM 730 N N . ASN A 1 91 ? 7.845 -3.880 -10.283 1.00 97.12 91 ASN A N 1
ATOM 731 C CA . ASN A 1 91 ? 8.464 -3.793 -11.597 1.00 97.12 91 ASN A CA 1
ATOM 732 C C . ASN A 1 91 ? 7.376 -3.542 -12.659 1.00 97.12 91 ASN A C 1
ATOM 734 O O . ASN A 1 91 ? 6.431 -4.322 -12.769 1.00 97.12 91 ASN A O 1
ATOM 738 N N . GLU A 1 92 ? 7.482 -2.450 -13.417 1.00 95.25 92 GLU A N 1
ATOM 739 C CA . GLU A 1 92 ? 6.498 -2.052 -14.435 1.00 95.25 92 GLU A CA 1
ATOM 740 C C . GLU A 1 92 ? 6.473 -2.994 -15.644 1.00 95.25 92 GLU A C 1
ATOM 742 O O . GLU A 1 92 ? 5.403 -3.218 -16.206 1.00 95.25 92 GLU A O 1
ATOM 747 N N . ASP A 1 93 ? 7.611 -3.584 -16.015 1.00 94.50 93 ASP A N 1
ATOM 748 C CA . ASP A 1 93 ? 7.696 -4.470 -17.178 1.00 94.50 93 ASP A CA 1
ATOM 749 C C . ASP A 1 93 ? 7.105 -5.851 -16.881 1.00 94.50 93 ASP A C 1
ATOM 751 O O . ASP A 1 93 ? 6.460 -6.459 -17.736 1.00 94.50 93 ASP A O 1
ATOM 755 N N . THR A 1 94 ? 7.358 -6.373 -15.675 1.00 95.69 94 THR A N 1
ATOM 756 C CA . THR A 1 94 ? 6.964 -7.738 -15.291 1.00 95.69 94 THR A CA 1
ATOM 757 C C . THR A 1 94 ? 5.671 -7.795 -14.483 1.00 95.69 94 THR A C 1
ATOM 759 O O . THR A 1 94 ? 5.096 -8.874 -14.349 1.00 95.69 94 THR A O 1
ATOM 762 N N . GLY A 1 95 ? 5.215 -6.669 -13.923 1.00 94.38 95 GLY A N 1
ATOM 763 C CA . GLY A 1 95 ? 4.105 -6.632 -12.965 1.00 94.38 95 GLY A CA 1
ATOM 764 C C . GLY A 1 95 ? 4.441 -7.293 -11.623 1.00 94.38 95 GLY A C 1
ATOM 765 O O . GLY A 1 95 ? 3.549 -7.652 -10.860 1.00 94.38 95 GLY A O 1
ATOM 766 N N . GLU A 1 96 ? 5.723 -7.506 -11.324 1.00 96.44 96 GLU A N 1
ATOM 767 C CA . GLU A 1 96 ? 6.148 -8.163 -10.091 1.00 96.44 96 GLU A CA 1
ATOM 768 C C . GLU A 1 96 ? 6.040 -7.212 -8.896 1.00 96.44 96 GLU A C 1
ATOM 770 O O . GLU A 1 96 ? 6.610 -6.121 -8.904 1.00 96.44 96 GLU A O 1
ATOM 775 N N . LEU A 1 97 ? 5.352 -7.648 -7.838 1.00 97.25 97 LEU A N 1
ATOM 776 C CA . LEU A 1 97 ? 5.359 -6.977 -6.540 1.00 97.25 97 LEU A CA 1
ATOM 777 C C . LEU A 1 97 ? 6.719 -7.174 -5.858 1.00 97.25 97 LEU A C 1
ATOM 779 O O . LEU A 1 97 ? 7.113 -8.304 -5.582 1.00 97.25 97 LEU A O 1
ATOM 783 N N . LEU A 1 98 ? 7.395 -6.077 -5.520 1.00 97.56 98 LEU A N 1
ATOM 784 C CA . LEU A 1 98 ? 8.738 -6.106 -4.937 1.00 97.56 98 LEU A CA 1
ATOM 785 C C . LEU A 1 98 ? 8.741 -5.821 -3.433 1.00 97.56 98 LEU A C 1
ATOM 787 O O . LEU A 1 98 ? 9.455 -6.486 -2.686 1.00 97.56 98 LEU A O 1
ATOM 791 N N . ASP A 1 99 ? 7.981 -4.821 -2.977 1.00 98.06 99 ASP A N 1
ATOM 792 C CA . ASP A 1 99 ? 7.965 -4.424 -1.5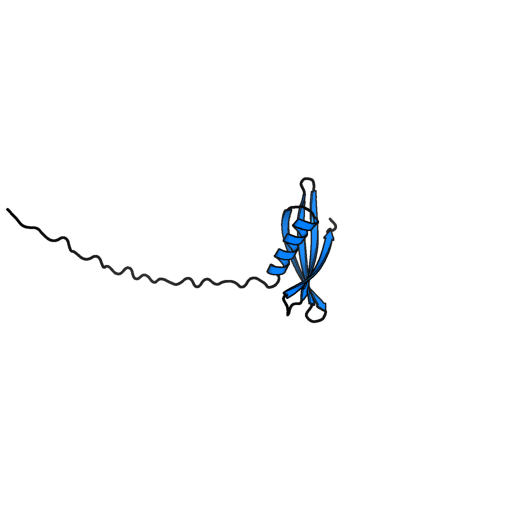63 1.00 98.06 99 ASP A CA 1
ATOM 793 C C . ASP A 1 99 ? 6.693 -3.650 -1.187 1.00 98.06 99 ASP A C 1
ATOM 795 O O . ASP A 1 99 ? 6.081 -2.982 -2.025 1.00 98.06 99 ASP A O 1
ATOM 799 N N . ILE A 1 100 ? 6.316 -3.698 0.095 1.00 98.38 100 ILE A N 1
ATOM 800 C CA . ILE A 1 100 ? 5.213 -2.910 0.657 1.00 98.38 100 ILE A CA 1
ATOM 801 C C . ILE A 1 100 ? 5.639 -2.265 1.974 1.00 98.38 100 ILE A C 1
ATOM 803 O O . ILE A 1 100 ? 5.908 -2.935 2.974 1.00 98.38 100 ILE A O 1
ATOM 807 N N . LYS A 1 101 ? 5.606 -0.932 2.007 1.00 98.44 101 LYS A N 1
ATOM 808 C CA . LYS A 1 101 ? 5.937 -0.125 3.188 1.00 98.44 101 LYS A CA 1
ATOM 809 C C . LYS A 1 101 ? 4.697 0.542 3.761 1.00 98.44 101 LYS A C 1
ATOM 811 O O . LYS A 1 101 ? 3.815 0.979 3.027 1.00 98.44 101 LYS A O 1
ATOM 816 N N . TYR A 1 102 ? 4.681 0.676 5.083 1.00 98.31 102 TYR A N 1
ATOM 817 C CA . TYR A 1 102 ? 3.578 1.262 5.839 1.00 98.31 102 TYR A CA 1
ATOM 818 C C . TYR A 1 102 ? 4.094 2.388 6.720 1.00 98.31 102 TYR A C 1
ATOM 820 O O . TYR A 1 102 ? 5.116 2.234 7.392 1.00 98.31 102 TYR A O 1
ATOM 828 N N . LYS A 1 103 ? 3.364 3.498 6.760 1.00 98.00 103 LYS A N 1
ATOM 829 C CA . LYS A 1 103 ? 3.631 4.614 7.665 1.00 98.00 103 LYS A CA 1
ATOM 830 C C . LYS A 1 103 ? 2.310 5.174 8.173 1.00 98.00 103 LYS A C 1
ATOM 832 O O . LYS A 1 103 ? 1.527 5.680 7.376 1.00 98.00 103 LYS A O 1
ATOM 837 N N . GLU A 1 104 ? 2.064 5.107 9.480 1.00 96.50 104 GLU A N 1
ATOM 838 C CA . GLU A 1 104 ? 0.911 5.792 10.077 1.00 96.50 104 GLU A CA 1
ATOM 839 C C . GLU A 1 104 ? 0.997 7.296 9.774 1.00 96.50 104 GLU A C 1
ATOM 841 O O . GLU A 1 104 ? 2.072 7.904 9.830 1.00 96.50 104 GLU A O 1
ATOM 846 N N . ALA A 1 105 ? -0.122 7.880 9.353 1.00 93.19 105 ALA A N 1
ATOM 847 C CA . ALA A 1 105 ? -0.212 9.305 9.097 1.00 93.19 105 ALA A CA 1
ATOM 848 C C . ALA A 1 105 ? -0.208 10.043 10.440 1.00 93.19 105 ALA A C 1
ATOM 850 O O . ALA A 1 105 ? -0.917 9.645 11.360 1.00 93.19 105 ALA A O 1
ATOM 851 N N . ALA A 1 106 ? 0.582 11.113 10.538 1.00 85.75 106 ALA A N 1
ATOM 852 C CA . ALA A 1 106 ? 0.393 12.067 11.622 1.00 85.75 106 ALA A CA 1
ATOM 853 C C . ALA A 1 106 ? -0.994 12.713 11.469 1.00 85.75 106 ALA A C 1
ATOM 855 O O . ALA A 1 106 ? -1.433 12.946 10.335 1.00 85.75 106 ALA A O 1
ATOM 856 N N . GLU A 1 107 ? -1.660 12.919 12.602 1.00 60.66 107 GLU A N 1
ATOM 857 C CA . GLU A 1 107 ? -2.969 13.573 12.707 1.00 60.66 107 GLU A CA 1
ATOM 858 C C . GLU A 1 107 ? -2.912 15.040 12.257 1.00 60.66 107 GLU A C 1
ATOM 860 O O . GLU A 1 107 ? -1.885 15.706 12.538 1.00 60.66 107 GLU A O 1
#

Sequence (107 aa):
MRAAKRWVITLFTALAISMLGTESLAMAEPSYAEWGRVAVLEAKKKYDADITDYKHIGRKPVKDHIYEEQFKLIVKKPSKEFGVYVSVQFNEDTGELLDIKYKEAAE

InterPro domains:
  IPR024987 Protein of unknown function DUF3889 [PF13028] (16-104)

Foldseek 3Di:
DDDDDDDDDDDDPDPPPDPPPPPPPPPPDPPCVVVVVVQQVVVCVVVVFHWPDKDWPDKDDPDVQKIKTWMWTWTDDPVDIFIKIWIWIARNVPRGTDDIDIDTDDD

Radius of gyration: 28.16 Å; chains: 1; bounding box: 88×42×61 Å

Secondary structure (DSSP, 8-state):
---------------------------PPPTTHHHHHHHHHHHHHHHTSEEEEEEEEEEEEEETTEEEEEEEEEEEETTEEEEEEEEEEEETTT--EEEEEEEEPP-

pLDDT: mean 85.6, std 18.06, range [38.62, 98.56]

Organism: NCBI:txid2496267